Protein AF-A0A8J4X5H3-F1 (afdb_monomer)

Radius of gyration: 19.34 Å; Cα contacts (8 Å, |Δi|>4): 148; chains: 1; bounding box: 37×39×50 Å

Foldseek 3Di:
DDAPDPVNPGDDDDDPLQPWWDDKDAQPRPPPDDDPPPAHSLQWMWTATPVRDIDIDGHPDNVVNVVVRVVSVCSNVDDPPPDDVPQPQFDFDPQDPVRDTDTDRHPPPD

Sequence (110 aa):
MFYTTDSRKEYETRVSLKSTCVNVKSGLECAGASPPQSHPRENLLVLSLKDGSLVFLCANSEDEALAWKLTIMEAKRSPFYSYDPYNDAYQSVPVDGHNAVYITPGNDNG

Nearest PDB structures (foldseek):
  3via-assembly1_A  TM=9.413E-01  e=5.793E-07  Homo sapiens
  2d9v-assembly1_A  TM=8.945E-01  e=9.694E-07  Mus musculus
  2dhi-assembly1_A  TM=9.067E-01  e=1.337E-06  Mus musculus
  3odw-assembly2_B  TM=8.315E-01  e=2.732E-01  Homo sapiens
  2d9x-assembly1_A  TM=6.105E-01  e=1.346E-01  Homo sapiens

Secondary structure (DSSP, 8-state):
-EESSTT--SEEE---HHHHEEEEEEGGG-TT----TTS-GGGEEEEEETTS-EEEEE-SSHHHHHHHHHHHHHHHH-------TT---EE-PPPPTT-----EE-----

Mean predicted aligned error: 11.4 Å

Structure (mmCIF, N/CA/C/O backbone):
data_AF-A0A8J4X5H3-F1
#
_entry.id   AF-A0A8J4X5H3-F1
#
loop_
_atom_site.group_PDB
_atom_site.id
_atom_site.type_symbol
_atom_site.label_atom_id
_atom_site.label_alt_id
_atom_site.label_comp_id
_atom_site.label_asym_id
_atom_site.label_entity_id
_atom_site.label_seq_id
_atom_site.pdbx_PDB_ins_code
_atom_site.Cartn_x
_atom_site.Cartn_y
_atom_site.Cartn_z
_atom_site.occupancy
_atom_site.B_iso_or_equiv
_atom_site.auth_seq_id
_atom_site.auth_comp_id
_atom_site.auth_asym_id
_atom_site.auth_atom_id
_atom_site.pdbx_PDB_model_num
ATOM 1 N N . MET A 1 1 ? -3.972 6.583 0.093 1.00 91.44 1 MET A N 1
ATOM 2 C CA . MET A 1 1 ? -4.959 7.262 -0.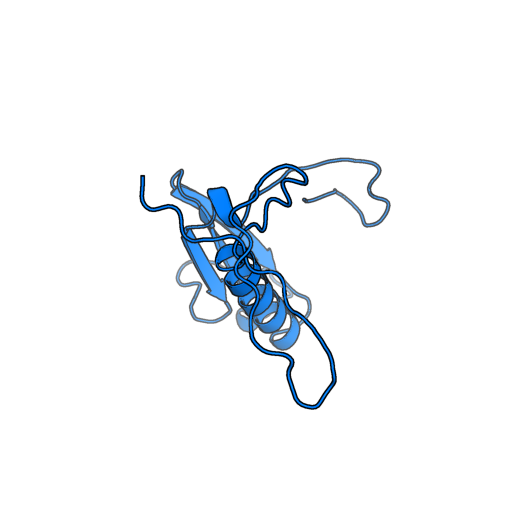775 1.00 91.44 1 MET A CA 1
ATOM 3 C C . MET A 1 1 ? -4.489 7.013 -2.189 1.00 91.44 1 MET A C 1
ATOM 5 O O . MET A 1 1 ? -3.286 7.105 -2.400 1.00 91.44 1 MET A O 1
ATOM 9 N N . PHE A 1 2 ? -5.388 6.633 -3.083 1.00 93.62 2 PHE A N 1
ATOM 10 C CA . PHE A 1 2 ? -5.089 6.219 -4.448 1.00 93.62 2 PHE A CA 1
ATOM 11 C C . PHE A 1 2 ? -5.782 7.162 -5.429 1.00 93.62 2 PHE A C 1
ATOM 13 O O . PHE A 1 2 ? -6.874 7.669 -5.152 1.00 93.62 2 PHE A O 1
ATOM 20 N N . TYR A 1 3 ? -5.098 7.417 -6.534 1.00 96.75 3 TYR A N 1
ATOM 21 C CA . TYR A 1 3 ? -5.505 8.303 -7.615 1.00 96.75 3 TYR A CA 1
ATOM 22 C C . TYR A 1 3 ? -5.179 7.597 -8.926 1.00 96.75 3 TYR A C 1
ATOM 24 O O . TYR A 1 3 ? -4.177 6.881 -8.982 1.00 96.75 3 TYR A O 1
ATOM 32 N N . THR A 1 4 ? -5.952 7.868 -9.978 1.00 95.50 4 THR A N 1
ATOM 33 C CA . THR A 1 4 ? -5.754 7.247 -11.299 1.00 95.50 4 THR A CA 1
ATOM 34 C C . THR A 1 4 ? -4.352 7.507 -11.857 1.00 95.50 4 THR A C 1
ATOM 36 O O . THR A 1 4 ? -3.783 6.677 -12.559 1.00 95.50 4 THR A O 1
ATOM 39 N N . THR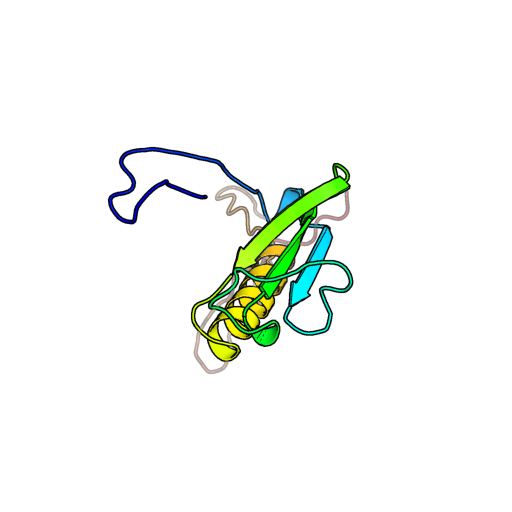 A 1 5 ? -3.790 8.685 -11.563 1.00 95.75 5 THR A N 1
ATOM 40 C CA . THR A 1 5 ? -2.472 9.127 -12.041 1.00 95.75 5 THR A CA 1
ATOM 41 C C . THR A 1 5 ? -1.732 9.934 -10.976 1.00 95.75 5 THR A C 1
ATOM 43 O O . THR A 1 5 ? -2.317 10.393 -9.987 1.00 95.75 5 THR A O 1
ATOM 46 N N . ASP A 1 6 ? -0.443 10.181 -11.209 1.00 93.06 6 ASP A N 1
ATOM 47 C CA . ASP A 1 6 ? 0.414 11.008 -10.354 1.00 93.06 6 ASP A CA 1
ATOM 48 C C . ASP A 1 6 ? -0.041 12.477 -10.275 1.00 93.06 6 ASP A C 1
ATOM 50 O O . ASP A 1 6 ? 0.252 13.153 -9.290 1.00 93.06 6 ASP A O 1
ATOM 54 N N . SER A 1 7 ? -0.831 12.948 -11.252 1.00 95.62 7 SER A N 1
ATOM 55 C CA . SER A 1 7 ? -1.408 14.300 -11.257 1.00 95.62 7 SER A CA 1
ATOM 56 C C . SER A 1 7 ? -2.397 14.552 -10.113 1.00 95.62 7 SER A C 1
ATOM 58 O O . SER A 1 7 ? -2.723 15.706 -9.829 1.00 95.62 7 SER A O 1
ATOM 60 N N . ARG A 1 8 ? -2.901 13.481 -9.475 1.00 94.50 8 ARG A N 1
ATOM 61 C CA . ARG A 1 8 ? -3.867 13.502 -8.359 1.00 94.50 8 ARG A CA 1
ATOM 62 C C . ARG A 1 8 ? 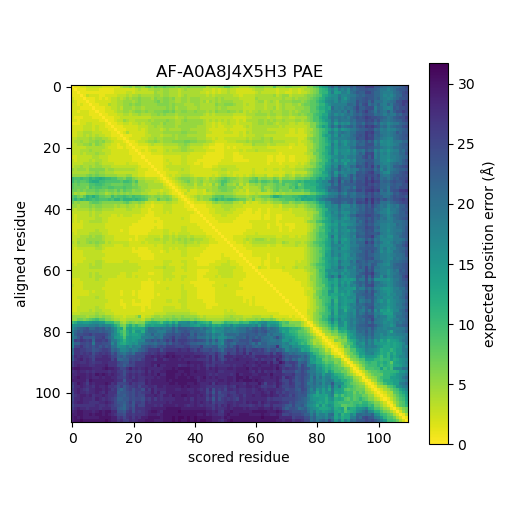-5.165 14.268 -8.640 1.00 94.50 8 ARG A C 1
ATOM 64 O O . ARG A 1 8 ? -5.840 14.700 -7.709 1.00 94.50 8 ARG A O 1
ATOM 71 N N . LYS A 1 9 ? -5.533 14.430 -9.913 1.00 95.69 9 LYS A N 1
ATOM 72 C CA . LYS A 1 9 ? -6.779 15.104 -10.318 1.00 95.69 9 LYS A CA 1
ATOM 73 C C . LYS A 1 9 ? -8.020 14.246 -10.098 1.00 95.69 9 LYS A C 1
ATOM 75 O O . LYS A 1 9 ? -9.074 14.775 -9.770 1.00 95.69 9 LYS A O 1
ATOM 80 N N . GLU A 1 10 ? -7.886 12.938 -10.282 1.00 96.56 10 GLU A N 1
ATOM 81 C CA . GLU A 1 10 ? -8.984 11.985 -10.174 1.00 96.56 10 GLU A CA 1
ATOM 82 C C . GLU A 1 10 ? -8.742 11.061 -8.982 1.00 96.56 10 GLU A C 1
ATOM 84 O O . GLU A 1 10 ? -7.774 10.296 -8.949 1.00 96.56 10 GLU A O 1
ATOM 89 N N . TYR A 1 11 ? -9.591 11.204 -7.967 1.00 96.12 11 TYR A N 1
ATOM 90 C CA . TYR A 1 11 ? -9.568 10.370 -6.774 1.00 96.12 11 TYR A CA 1
ATOM 91 C C . TYR A 1 11 ? -10.200 9.014 -7.070 1.00 96.12 11 TYR A C 1
ATOM 93 O O . TYR A 1 11 ? -11.300 8.951 -7.613 1.00 96.12 11 TYR A O 1
ATOM 101 N N . GLU A 1 12 ? -9.538 7.948 -6.630 1.00 94.81 12 GLU A N 1
ATOM 102 C CA . GLU A 1 12 ? -10.042 6.587 -6.782 1.00 94.81 12 GLU A CA 1
ATOM 103 C C . GLU A 1 12 ? -10.560 6.053 -5.444 1.00 94.81 12 GLU A C 1
ATOM 105 O O . GLU A 1 12 ? -11.750 5.793 -5.275 1.00 94.81 12 GLU A O 1
ATOM 110 N N . THR A 1 13 ? -9.672 5.901 -4.455 1.00 94.00 13 THR A N 1
ATOM 111 C CA . THR A 1 13 ? -10.051 5.320 -3.162 1.00 94.00 13 THR A CA 1
ATOM 112 C C . THR A 1 13 ? -9.080 5.654 -2.027 1.00 94.00 13 THR A C 1
ATOM 114 O O . THR A 1 13 ? -7.965 6.155 -2.214 1.00 94.00 13 THR A O 1
ATOM 117 N N . ARG A 1 14 ? -9.485 5.367 -0.788 1.00 93.81 14 ARG A N 1
ATOM 118 C CA . ARG A 1 14 ? -8.682 5.562 0.418 1.00 93.81 14 ARG A CA 1
ATOM 119 C C . ARG A 1 14 ? -8.800 4.353 1.330 1.00 93.81 14 ARG A C 1
ATOM 121 O O . ARG A 1 14 ? -9.872 4.022 1.813 1.00 93.81 14 ARG A O 1
ATOM 128 N N . VAL A 1 15 ? -7.645 3.793 1.674 1.00 92.25 15 VAL A N 1
ATOM 129 C CA . VAL A 1 15 ? -7.509 2.770 2.712 1.00 92.25 15 VAL A CA 1
ATOM 130 C C . VAL A 1 15 ? -6.909 3.416 3.960 1.00 92.25 15 VAL A C 1
ATOM 132 O O . VAL A 1 15 ? -5.839 4.027 3.889 1.00 92.25 15 VAL A O 1
ATOM 135 N N . SER A 1 16 ? -7.593 3.307 5.102 1.00 91.94 16 SER A N 1
ATOM 136 C CA . SER A 1 16 ? -7.048 3.740 6.396 1.00 91.94 16 SER A CA 1
ATOM 137 C C . SER A 1 16 ? -6.197 2.624 6.994 1.00 91.94 16 SER A C 1
ATOM 139 O O . SER A 1 16 ? -6.710 1.765 7.702 1.00 91.94 16 SER A O 1
ATOM 141 N N . LEU A 1 17 ? -4.890 2.628 6.721 1.00 92.31 17 LEU A N 1
ATOM 142 C CA . LEU A 1 17 ? -3.991 1.538 7.125 1.00 92.31 17 LEU A CA 1
ATOM 143 C C . LEU A 1 17 ? -4.108 1.204 8.618 1.00 92.31 17 LEU A C 1
ATOM 145 O O . LEU A 1 17 ? -4.342 0.053 8.972 1.00 92.31 17 LEU A O 1
ATOM 149 N N . LYS A 1 18 ? -4.046 2.217 9.484 1.00 89.25 18 LYS A N 1
ATOM 150 C CA . LYS A 1 18 ? -4.154 2.052 10.937 1.00 89.25 18 LYS A CA 1
ATOM 151 C C . LYS A 1 18 ? -5.490 1.454 11.385 1.00 89.25 18 LYS A C 1
ATOM 153 O O . LYS A 1 18 ? -5.529 0.601 12.267 1.00 89.25 18 LYS A O 1
ATOM 158 N N . SER A 1 19 ? -6.593 1.912 10.797 1.00 88.69 19 SER A N 1
ATOM 159 C CA . SER A 1 19 ? -7.932 1.528 11.246 1.00 88.69 19 SER A CA 1
ATOM 160 C C . SER A 1 19 ? -8.405 0.222 10.624 1.00 88.69 19 SER A C 1
ATOM 162 O O . SER A 1 19 ? -9.098 -0.527 11.305 1.00 88.69 19 SER A O 1
ATOM 164 N N . THR A 1 20 ? -8.068 -0.052 9.361 1.00 93.81 20 THR A N 1
ATOM 165 C CA . THR A 1 20 ? -8.683 -1.128 8.571 1.00 93.81 20 THR A CA 1
ATOM 166 C C . THR A 1 20 ? -7.720 -2.220 8.136 1.00 93.81 20 THR A C 1
ATOM 168 O O . THR A 1 20 ? -8.185 -3.330 7.919 1.00 93.81 20 THR A O 1
ATOM 171 N N . CYS A 1 21 ? -6.409 -1.990 8.018 1.00 95.19 21 CYS A N 1
ATOM 172 C CA . CYS A 1 21 ? -5.504 -3.049 7.565 1.00 95.19 21 CYS A CA 1
ATOM 173 C C . CYS A 1 21 ? -5.209 -4.041 8.698 1.00 95.19 21 CYS A C 1
ATOM 175 O O . CYS A 1 21 ? -4.691 -3.662 9.747 1.00 95.19 21 CYS A O 1
ATOM 177 N N . VAL A 1 22 ? -5.463 -5.331 8.474 1.00 95.88 22 VAL A N 1
ATOM 178 C CA . VAL A 1 22 ? -5.169 -6.404 9.441 1.00 95.88 22 VAL A CA 1
ATOM 179 C C . VAL A 1 22 ? -3.873 -7.127 9.113 1.00 95.88 22 VAL A C 1
ATOM 181 O O . VAL A 1 22 ? -3.072 -7.357 10.015 1.00 95.88 22 VAL A O 1
ATOM 184 N N . ASN A 1 23 ? -3.575 -7.349 7.833 1.00 95.94 23 ASN A N 1
ATOM 185 C CA . ASN A 1 23 ? -2.384 -8.077 7.401 1.00 95.94 23 ASN A CA 1
ATOM 186 C C . ASN A 1 23 ? -1.790 -7.494 6.113 1.00 95.94 23 ASN A C 1
ATOM 188 O O . ASN A 1 23 ? -2.511 -6.879 5.329 1.00 95.94 23 ASN A O 1
ATOM 192 N N . VAL A 1 24 ? -0.489 -7.698 5.913 1.00 96.75 24 VAL A N 1
ATOM 193 C CA . VAL A 1 24 ? 0.252 -7.290 4.714 1.00 96.75 24 VAL A CA 1
ATOM 194 C C . VAL A 1 24 ? 1.172 -8.437 4.312 1.00 96.75 24 VAL A C 1
ATOM 196 O O . VAL A 1 24 ? 1.963 -8.901 5.132 1.00 96.75 24 VAL A O 1
ATOM 199 N N . LYS A 1 25 ? 1.063 -8.888 3.065 1.00 97.25 25 LYS A N 1
ATOM 200 C CA . LYS A 1 25 ? 1.872 -9.964 2.481 1.00 97.25 25 LYS A CA 1
ATOM 201 C C . LYS A 1 25 ? 2.609 -9.450 1.254 1.00 97.25 25 LYS A C 1
ATOM 203 O O . LYS A 1 25 ? 2.036 -8.647 0.520 1.00 97.25 25 LYS A O 1
ATOM 208 N N . SER A 1 26 ? 3.830 -9.918 1.021 1.00 97.06 26 SER A N 1
ATOM 209 C CA . SER A 1 26 ? 4.617 -9.591 -0.176 1.00 97.06 26 SER A CA 1
ATOM 210 C C . SER A 1 26 ? 5.196 -10.837 -0.844 1.00 97.06 26 SER A C 1
ATOM 212 O O . SER A 1 26 ? 5.480 -11.839 -0.183 1.00 97.06 26 SER A O 1
ATOM 214 N N . GLY A 1 27 ? 5.400 -10.772 -2.158 1.00 95.12 27 GLY A N 1
ATOM 215 C CA . GLY A 1 27 ? 6.083 -11.809 -2.922 1.00 95.12 27 GLY A CA 1
ATOM 216 C C . GLY A 1 27 ? 5.442 -13.190 -2.777 1.00 95.12 27 GLY A C 1
ATOM 217 O O . GLY A 1 27 ? 4.244 -13.380 -2.999 1.00 95.12 27 GLY A O 1
ATOM 218 N N . LEU A 1 28 ? 6.247 -14.173 -2.369 1.00 92.94 28 LEU A N 1
ATOM 219 C CA . LEU A 1 28 ? 5.817 -15.566 -2.204 1.00 92.94 28 LEU A CA 1
ATOM 220 C C . LEU A 1 28 ? 4.770 -15.771 -1.097 1.00 92.94 28 LEU A C 1
ATOM 222 O O . LEU A 1 28 ? 4.051 -16.770 -1.116 1.00 92.94 28 LEU A O 1
ATOM 226 N N . GLU A 1 29 ? 4.625 -14.827 -0.164 1.00 95.00 29 GLU A N 1
ATOM 227 C CA . GLU A 1 29 ? 3.595 -14.886 0.882 1.00 95.00 29 GLU A CA 1
ATOM 228 C C . GLU A 1 29 ? 2.174 -14.740 0.308 1.00 95.00 29 GLU A C 1
ATOM 230 O O . GLU A 1 29 ? 1.194 -15.180 0.924 1.00 95.00 29 GLU A O 1
ATOM 235 N N . CYS A 1 30 ? 2.051 -14.137 -0.879 1.00 92.44 30 CYS A N 1
ATOM 236 C CA . CYS A 1 30 ? 0.806 -13.876 -1.599 1.00 92.44 30 CYS A CA 1
ATOM 237 C C . CYS A 1 30 ? 0.280 -15.132 -2.321 1.00 92.44 30 CYS A C 1
ATOM 239 O O . CYS A 1 30 ? 0.036 -15.132 -3.530 1.00 92.44 30 CYS A O 1
ATOM 241 N N . ALA A 1 31 ? 0.109 -16.230 -1.581 1.00 86.31 31 ALA A N 1
ATOM 242 C CA . ALA A 1 31 ? -0.416 -17.479 -2.121 1.00 86.31 31 ALA A CA 1
ATOM 243 C C . ALA A 1 31 ? -1.804 -17.279 -2.763 1.00 86.31 31 ALA A C 1
ATOM 245 O O . ALA A 1 31 ? -2.686 -16.657 -2.173 1.00 86.31 31 ALA A O 1
ATOM 246 N N . GLY A 1 32 ? -1.994 -17.822 -3.970 1.00 84.75 32 GLY A N 1
ATOM 247 C CA . GLY A 1 32 ? -3.262 -17.748 -4.709 1.00 84.75 32 GLY A CA 1
ATOM 248 C C . GLY A 1 32 ? -3.480 -16.466 -5.519 1.00 84.75 32 GLY A C 1
ATOM 249 O O . GLY A 1 32 ? -4.467 -16.385 -6.241 1.00 84.75 32 GLY A O 1
ATOM 250 N N . ALA A 1 33 ? -2.564 -15.497 -5.454 1.00 87.38 33 ALA A N 1
ATOM 251 C CA . ALA A 1 33 ? -2.602 -14.298 -6.281 1.00 87.38 33 ALA A CA 1
ATOM 252 C C . ALA A 1 33 ? -1.552 -14.368 -7.403 1.00 87.38 33 ALA A C 1
ATOM 254 O O . ALA A 1 33 ? -0.450 -14.900 -7.223 1.00 87.38 33 ALA A O 1
ATOM 255 N N . SER A 1 34 ? -1.899 -13.849 -8.580 1.00 87.06 34 SER A N 1
ATOM 256 C CA . SER A 1 34 ? -0.999 -13.757 -9.731 1.00 87.06 34 SER A CA 1
ATOM 257 C C . SER A 1 34 ? -0.675 -12.293 -10.026 1.00 87.06 34 SER A C 1
ATOM 259 O O . SER A 1 34 ? -1.610 -11.493 -10.123 1.00 87.06 34 SER A O 1
ATOM 261 N N . PRO A 1 35 ? 0.608 -11.928 -10.190 1.00 89.81 35 PRO A N 1
ATOM 262 C CA . PRO A 1 35 ? 0.963 -10.604 -10.683 1.00 89.81 35 PRO A CA 1
ATOM 263 C C . PRO A 1 35 ? 0.480 -10.418 -12.137 1.00 89.81 35 PRO A C 1
ATOM 265 O O . PRO A 1 35 ? 0.137 -11.398 -12.812 1.00 89.81 35 PRO A O 1
ATOM 268 N N . PRO A 1 36 ? 0.463 -9.174 -12.646 1.00 91.19 36 PRO A N 1
ATOM 269 C CA . PRO A 1 36 ? 0.305 -8.907 -14.075 1.00 91.19 36 PRO A CA 1
ATOM 270 C C . PRO A 1 36 ? 1.332 -9.686 -14.914 1.00 91.19 36 PRO A C 1
ATOM 272 O O . PRO A 1 36 ? 2.443 -9.927 -14.456 1.00 91.19 36 PRO A O 1
ATOM 275 N N . GLN A 1 37 ? 0.994 -10.033 -16.163 1.00 85.94 37 GLN A N 1
ATOM 276 C CA . GLN A 1 37 ? 1.789 -10.938 -17.018 1.00 85.94 37 GLN A CA 1
ATOM 277 C C . GLN A 1 37 ? 3.267 -10.532 -17.195 1.00 85.94 37 GLN A C 1
ATOM 279 O O . GLN A 1 37 ? 4.115 -11.385 -17.438 1.00 85.94 37 GLN A O 1
ATOM 284 N N . SER A 1 38 ? 3.576 -9.241 -17.086 1.00 88.62 38 SER A N 1
ATOM 285 C CA . SER A 1 38 ? 4.924 -8.685 -17.235 1.00 88.62 38 SER A CA 1
ATOM 286 C C . SER A 1 38 ? 5.715 -8.563 -15.931 1.00 88.62 38 SER A C 1
ATOM 288 O O . SER A 1 38 ? 6.866 -8.138 -15.978 1.00 88.62 38 SER A O 1
ATOM 290 N N . HIS A 1 39 ? 5.121 -8.892 -14.781 1.00 91.81 39 HIS A N 1
ATOM 291 C CA . HIS A 1 39 ? 5.726 -8.658 -13.474 1.00 91.81 39 HIS A CA 1
ATOM 292 C C . HIS A 1 39 ? 5.991 -9.974 -12.734 1.00 91.81 39 HIS A C 1
ATOM 294 O O . HIS A 1 39 ? 5.150 -10.878 -12.751 1.00 91.81 39 HIS A O 1
ATOM 300 N N . PRO A 1 40 ? 7.151 -10.094 -12.068 1.00 93.44 40 PRO A N 1
ATOM 301 C CA . PRO A 1 40 ? 7.469 -11.254 -11.251 1.00 93.44 40 PRO A CA 1
ATOM 302 C C . PRO A 1 40 ? 6.589 -11.280 -9.989 1.00 93.44 40 PRO A C 1
ATOM 304 O O . PRO A 1 40 ? 5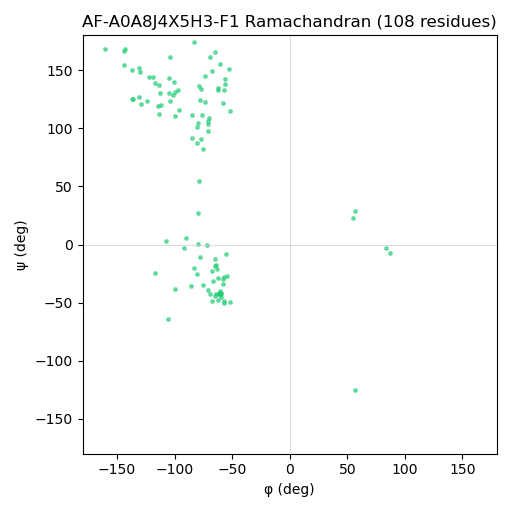.989 -10.274 -9.596 1.00 93.44 40 PRO A O 1
ATOM 307 N N . ARG A 1 41 ? 6.473 -12.447 -9.345 1.00 94.25 41 ARG A N 1
ATOM 308 C CA . ARG A 1 41 ? 5.599 -12.615 -8.167 1.00 94.25 41 ARG A CA 1
ATOM 309 C C . ARG A 1 41 ? 6.102 -11.802 -6.981 1.00 94.25 41 ARG A C 1
ATOM 311 O O . ARG A 1 41 ? 5.301 -11.326 -6.186 1.00 94.25 41 ARG A O 1
ATOM 318 N N . GLU A 1 42 ? 7.408 -11.640 -6.892 1.00 95.44 42 GLU A N 1
ATOM 319 C CA . GLU A 1 42 ? 8.162 -10.918 -5.876 1.00 95.44 42 GLU A CA 1
ATOM 320 C C . GLU A 1 42 ? 7.713 -9.450 -5.765 1.00 95.44 42 GLU A C 1
ATOM 322 O O . GLU A 1 42 ? 7.710 -8.888 -4.673 1.00 95.44 42 GLU A O 1
ATOM 327 N N . ASN A 1 43 ? 7.206 -8.869 -6.858 1.00 96.19 43 ASN A N 1
ATOM 328 C CA . ASN A 1 43 ? 6.690 -7.500 -6.897 1.00 96.19 43 ASN A CA 1
ATOM 329 C C . ASN A 1 43 ? 5.281 -7.347 -6.292 1.00 96.19 43 ASN A C 1
ATOM 331 O O . ASN A 1 43 ? 4.793 -6.225 -6.133 1.00 96.19 43 ASN A O 1
ATOM 335 N N . LEU A 1 44 ? 4.584 -8.448 -6.002 1.00 96.81 44 LEU A N 1
ATOM 336 C CA . LEU A 1 44 ? 3.201 -8.418 -5.537 1.00 96.81 44 LEU A CA 1
ATOM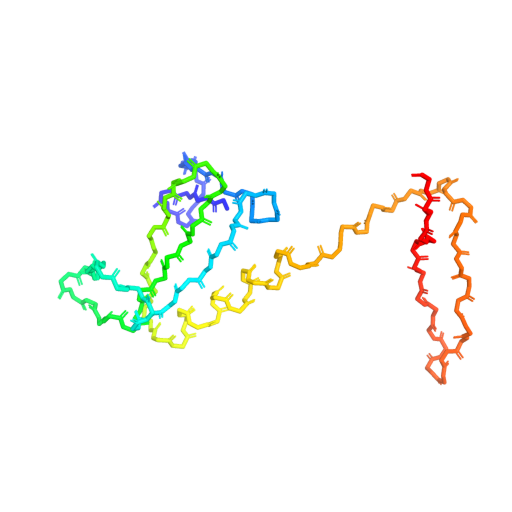 337 C C . LEU A 1 44 ? 3.120 -8.072 -4.046 1.00 96.81 44 LEU A C 1
ATOM 339 O O . LEU A 1 44 ? 3.824 -8.648 -3.218 1.00 96.81 44 LEU A O 1
ATOM 343 N N . LEU A 1 45 ? 2.179 -7.203 -3.691 1.00 96.75 45 LEU A N 1
ATOM 344 C CA . LEU A 1 45 ? 1.858 -6.812 -2.324 1.00 96.75 45 LEU A CA 1
ATOM 345 C C . LEU A 1 45 ? 0.342 -6.919 -2.115 1.00 96.75 45 LEU A C 1
ATOM 347 O O . LEU A 1 45 ? -0.441 -6.353 -2.876 1.00 96.75 45 LEU A O 1
ATOM 351 N N . VAL A 1 46 ? -0.087 -7.640 -1.079 1.00 97.00 46 VAL A N 1
ATOM 352 C CA . VAL A 1 46 ? -1.509 -7.841 -0.766 1.00 97.00 46 VAL A CA 1
ATOM 353 C C . VAL A 1 46 ? -1.807 -7.385 0.653 1.00 97.00 46 VAL A C 1
ATOM 355 O O . VAL A 1 46 ? -1.220 -7.884 1.617 1.00 97.00 46 VAL A O 1
ATOM 358 N N . LEU A 1 47 ? -2.752 -6.456 0.791 1.00 96.31 47 LEU A N 1
ATOM 359 C CA . LEU A 1 47 ? -3.278 -6.030 2.083 1.00 96.31 47 LEU A CA 1
ATOM 360 C C . LEU A 1 47 ? -4.610 -6.729 2.341 1.00 96.31 47 LEU A C 1
ATOM 362 O O . LEU A 1 47 ? -5.507 -6.688 1.502 1.00 96.31 47 LEU A O 1
ATOM 366 N N . SER A 1 48 ? -4.764 -7.301 3.531 1.00 96.31 48 SER A N 1
ATOM 367 C CA . SER A 1 48 ? -6.061 -7.760 4.030 1.00 96.31 48 SER A CA 1
ATOM 368 C C . SER A 1 48 ? -6.662 -6.696 4.937 1.00 96.31 48 SER A C 1
ATOM 370 O O . SER A 1 48 ? -5.971 -6.172 5.823 1.00 96.31 48 SER A O 1
ATOM 372 N N . LEU A 1 49 ? -7.936 -6.383 4.730 1.00 96.12 49 LEU A N 1
ATOM 373 C CA . LEU A 1 49 ? -8.681 -5.391 5.497 1.00 96.12 49 LEU A CA 1
ATOM 374 C C . LEU A 1 49 ? -9.645 -6.057 6.499 1.00 96.12 49 LEU A C 1
ATOM 376 O O . LEU A 1 49 ? -9.958 -7.241 6.392 1.00 96.12 49 LEU A O 1
ATOM 380 N N . LYS A 1 50 ? -10.088 -5.301 7.511 1.00 9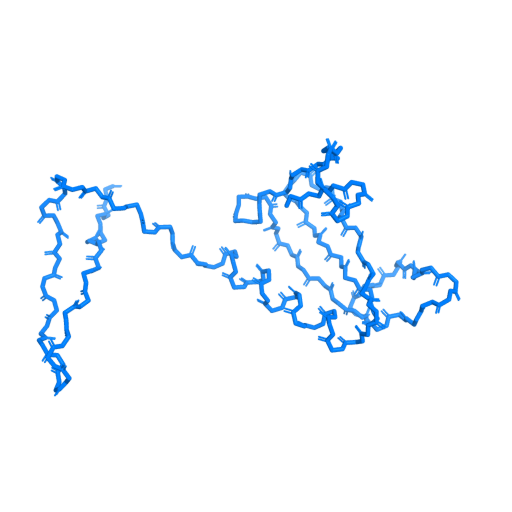6.19 50 LYS A N 1
ATOM 381 C CA . LYS A 1 50 ? -10.971 -5.772 8.598 1.00 96.19 50 LYS A CA 1
ATOM 382 C C . LYS A 1 50 ? -12.343 -6.243 8.117 1.00 96.19 50 LYS A C 1
ATOM 384 O O . LYS A 1 50 ? -12.944 -7.087 8.767 1.00 96.19 50 LYS A O 1
ATOM 389 N N . ASP A 1 51 ? -12.827 -5.693 7.012 1.00 95.44 51 ASP A N 1
ATOM 390 C CA . ASP A 1 51 ? -14.085 -6.064 6.355 1.00 95.44 51 ASP A CA 1
ATOM 391 C C . ASP A 1 51 ? -13.958 -7.340 5.499 1.00 95.44 51 ASP A C 1
ATOM 393 O O . ASP A 1 51 ? -14.931 -7.769 4.888 1.00 95.44 51 ASP A O 1
ATOM 397 N N . GLY A 1 52 ? -12.770 -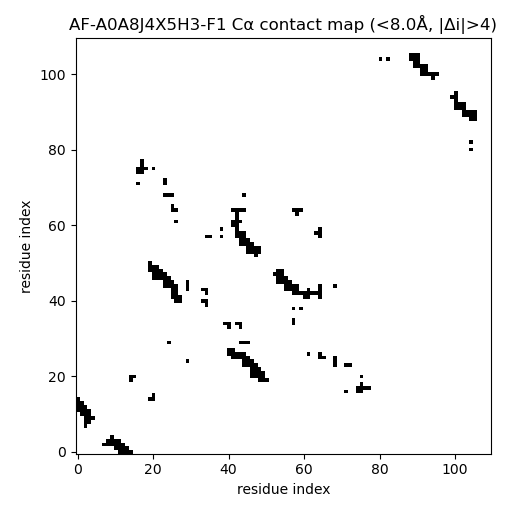7.953 5.453 1.00 95.00 52 GLY A N 1
ATOM 398 C CA . GLY A 1 52 ? -12.473 -9.124 4.629 1.00 95.00 52 GLY A CA 1
ATOM 399 C C . GLY A 1 52 ? -12.020 -8.784 3.208 1.00 95.00 52 GLY A C 1
ATOM 400 O O . GLY A 1 52 ? -11.570 -9.679 2.491 1.00 95.00 52 GLY A O 1
ATOM 401 N N . SER A 1 53 ? -12.073 -7.511 2.807 1.00 94.81 53 SER A N 1
ATOM 402 C CA . SER A 1 53 ? -11.625 -7.064 1.489 1.00 94.81 53 SER A CA 1
ATOM 403 C C . SER A 1 53 ? -10.106 -7.209 1.335 1.00 94.81 53 SER A C 1
ATOM 405 O O . SER A 1 53 ? -9.339 -7.070 2.295 1.00 94.81 53 SER A O 1
ATOM 407 N N . LEU A 1 54 ? -9.658 -7.458 0.102 1.00 95.12 54 LEU A N 1
ATOM 408 C CA . LEU A 1 54 ? -8.242 -7.537 -0.258 1.00 95.12 54 LEU A CA 1
ATOM 409 C C . LEU A 1 54 ? -7.870 -6.390 -1.200 1.00 95.12 54 LEU A C 1
ATOM 411 O O . LEU A 1 54 ? -8.605 -6.092 -2.138 1.00 95.12 54 LEU A O 1
ATOM 415 N N . VAL A 1 55 ? -6.711 -5.775 -0.970 1.00 95.25 55 VAL A N 1
ATOM 416 C CA . VAL A 1 55 ? -6.120 -4.777 -1.872 1.00 95.25 55 VAL A CA 1
ATOM 417 C C . VAL A 1 55 ? -4.868 -5.379 -2.487 1.00 95.25 55 VAL A C 1
ATOM 419 O O . VAL A 1 55 ? -3.942 -5.739 -1.759 1.00 95.25 55 VAL A O 1
ATOM 422 N N . PHE A 1 56 ? -4.848 -5.479 -3.813 1.00 95.31 56 PHE A N 1
ATOM 423 C CA . PHE A 1 56 ? -3.725 -6.006 -4.582 1.00 95.31 56 PHE A CA 1
ATOM 424 C C . PHE A 1 56 ? -2.934 -4.849 -5.180 1.00 95.31 56 PHE A C 1
ATOM 426 O O . PHE A 1 56 ? -3.503 -3.977 -5.832 1.00 95.31 56 PHE A O 1
ATOM 433 N N . LEU A 1 57 ? -1.626 -4.849 -4.960 1.00 95.56 57 LEU A N 1
ATOM 434 C CA . LEU A 1 57 ? -0.687 -3.870 -5.491 1.00 95.56 57 LEU A CA 1
ATOM 435 C C . LEU A 1 57 ? 0.483 -4.614 -6.134 1.00 95.56 57 LEU A C 1
ATOM 437 O O . LEU A 1 57 ? 0.855 -5.695 -5.685 1.00 95.56 57 LEU A O 1
ATOM 441 N N . CYS A 1 58 ? 1.074 -4.031 -7.170 1.00 96.19 58 CYS A N 1
ATOM 442 C CA . CYS A 1 58 ? 2.270 -4.557 -7.815 1.00 96.19 58 CYS A CA 1
ATOM 443 C C . CYS A 1 58 ? 3.296 -3.430 -7.918 1.00 96.19 58 CYS A C 1
ATOM 445 O O . CYS A 1 58 ? 2.998 -2.388 -8.497 1.00 96.19 58 CYS A O 1
ATOM 447 N N . ALA A 1 59 ? 4.467 -3.626 -7.322 1.00 96.12 59 ALA A N 1
ATOM 448 C CA . ALA A 1 59 ? 5.582 -2.690 -7.404 1.00 96.12 59 ALA A CA 1
ATOM 449 C C . ALA A 1 59 ? 6.403 -2.904 -8.690 1.00 96.12 59 ALA A C 1
ATOM 451 O O . ALA A 1 59 ? 6.178 -3.872 -9.429 1.00 96.12 59 ALA A O 1
ATOM 452 N N . ASN A 1 60 ? 7.379 -2.032 -8.952 1.00 95.12 60 ASN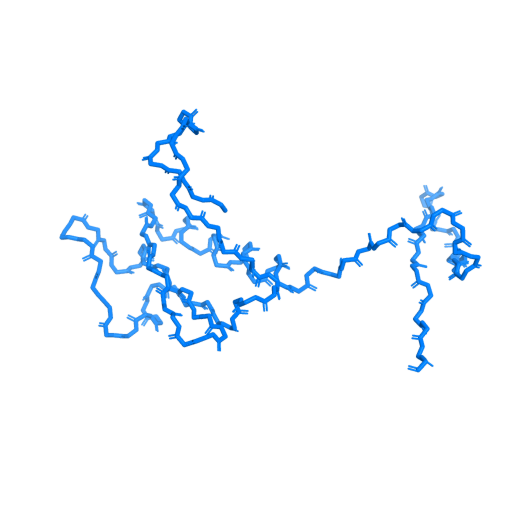 A N 1
ATOM 453 C CA . ASN A 1 60 ? 8.274 -2.190 -10.101 1.00 95.12 60 ASN A CA 1
ATOM 454 C C . ASN A 1 60 ? 9.440 -3.144 -9.794 1.00 95.12 60 ASN A C 1
ATOM 456 O O . ASN A 1 60 ? 10.018 -3.716 -10.718 1.00 95.12 60 ASN A O 1
ATOM 460 N N . SER A 1 61 ? 9.755 -3.370 -8.514 1.00 96.88 61 SER A N 1
ATOM 461 C CA . SER A 1 61 ? 10.774 -4.326 -8.064 1.00 96.88 61 SER A CA 1
ATOM 462 C C . SER A 1 61 ? 10.400 -5.028 -6.753 1.00 96.88 61 SER A C 1
ATOM 464 O O . SER A 1 61 ? 9.496 -4.600 -6.028 1.00 96.88 61 SER A O 1
ATOM 466 N N . GLU A 1 62 ? 11.129 -6.101 -6.435 1.00 96.38 62 GLU A N 1
ATOM 467 C CA . GLU A 1 62 ? 11.028 -6.811 -5.156 1.00 96.38 62 GLU A CA 1
ATOM 468 C C . GLU A 1 62 ? 11.364 -5.885 -3.979 1.00 96.38 62 GLU A C 1
ATOM 470 O O . GLU A 1 62 ? 10.620 -5.830 -2.998 1.00 96.38 62 GLU A O 1
ATOM 475 N N . ASP A 1 63 ? 12.438 -5.099 -4.101 1.00 97.88 63 ASP A N 1
ATOM 476 C CA . ASP A 1 63 ? 12.858 -4.148 -3.070 1.00 97.88 63 ASP A CA 1
ATOM 477 C C . ASP A 1 63 ? 11.777 -3.100 -2.783 1.00 97.88 63 ASP A C 1
ATOM 479 O O . ASP A 1 63 ? 11.502 -2.789 -1.623 1.00 97.88 63 ASP A O 1
ATOM 483 N N . GLU A 1 64 ? 11.115 -2.580 -3.822 1.00 97.88 64 GLU A N 1
ATOM 484 C CA . GLU A 1 64 ? 10.001 -1.645 -3.652 1.00 97.88 64 GLU A CA 1
ATOM 485 C C . GLU A 1 64 ? 8.814 -2.309 -2.942 1.00 97.88 64 GLU A C 1
ATOM 487 O O . GLU A 1 64 ? 8.225 -1.709 -2.038 1.00 97.88 64 GLU A O 1
ATOM 492 N N . ALA A 1 65 ? 8.462 -3.548 -3.304 1.00 97.19 65 ALA A N 1
ATOM 493 C CA . ALA A 1 65 ? 7.384 -4.286 -2.644 1.00 97.19 65 ALA A CA 1
ATOM 494 C C . ALA A 1 65 ? 7.686 -4.515 -1.152 1.00 97.19 65 ALA A C 1
ATOM 496 O O . ALA A 1 65 ? 6.812 -4.318 -0.298 1.00 97.19 65 ALA A O 1
ATOM 497 N N . LEU A 1 66 ? 8.930 -4.876 -0.824 1.00 97.25 66 LEU A N 1
ATOM 498 C CA . LEU A 1 66 ? 9.397 -5.039 0.552 1.00 97.25 66 LEU A CA 1
ATOM 499 C C . LEU A 1 66 ? 9.391 -3.715 1.321 1.00 97.25 66 LEU A C 1
ATOM 501 O O . LEU A 1 66 ? 8.892 -3.672 2.451 1.00 97.25 66 LEU A O 1
ATOM 505 N N . ALA A 1 67 ? 9.873 -2.630 0.712 1.00 98.25 67 ALA A N 1
ATOM 506 C CA . ALA A 1 67 ? 9.842 -1.298 1.309 1.00 98.25 67 ALA A CA 1
ATOM 507 C C . ALA A 1 67 ? 8.405 -0.894 1.661 1.00 98.25 67 ALA A C 1
ATOM 509 O O . ALA A 1 67 ? 8.124 -0.533 2.807 1.00 98.25 67 ALA A O 1
ATOM 510 N N . TRP A 1 68 ? 7.464 -1.061 0.727 1.00 97.56 68 TRP A N 1
ATOM 511 C CA . TRP A 1 68 ? 6.052 -0.774 0.974 1.00 97.56 68 TRP A CA 1
ATOM 512 C C . TRP A 1 68 ? 5.455 -1.637 2.084 1.00 97.56 68 TRP A C 1
ATOM 514 O O . TRP A 1 68 ? 4.729 -1.109 2.929 1.00 97.56 68 TRP A O 1
ATOM 524 N N . LYS A 1 69 ? 5.772 -2.936 2.144 1.00 97.56 69 LYS A N 1
ATOM 525 C CA . LYS A 1 69 ? 5.318 -3.803 3.241 1.00 97.56 69 LYS A CA 1
ATOM 526 C C . LYS A 1 69 ? 5.765 -3.263 4.598 1.00 97.56 69 LYS A C 1
ATOM 528 O O . LYS A 1 69 ? 4.928 -3.112 5.491 1.00 97.56 69 LYS A O 1
ATOM 533 N N . LEU A 1 70 ? 7.052 -2.944 4.743 1.00 96.88 70 LEU A N 1
ATOM 534 C CA . LEU A 1 70 ? 7.616 -2.416 5.987 1.00 96.88 70 LEU A CA 1
ATOM 535 C C . LEU A 1 70 ? 6.982 -1.073 6.359 1.00 96.88 70 LEU A C 1
ATOM 537 O O . LEU A 1 70 ? 6.513 -0.914 7.485 1.00 96.88 70 LEU A O 1
ATOM 541 N N . THR A 1 71 ? 6.873 -0.143 5.408 1.00 96.19 71 THR A N 1
ATOM 542 C CA . THR A 1 71 ? 6.242 1.166 5.631 1.00 96.19 71 THR A CA 1
ATOM 543 C C . THR A 1 71 ? 4.784 1.034 6.069 1.00 96.19 71 THR A C 1
ATOM 545 O O . THR A 1 71 ? 4.349 1.728 6.986 1.00 96.19 71 THR A O 1
ATOM 548 N N . ILE A 1 72 ? 4.012 0.133 5.460 1.00 95.31 72 ILE A N 1
ATOM 549 C CA . ILE A 1 72 ? 2.607 -0.082 5.828 1.00 95.31 72 ILE A CA 1
ATOM 550 C C . ILE A 1 72 ? 2.503 -0.720 7.215 1.00 95.31 72 ILE A C 1
ATOM 552 O O . ILE A 1 72 ? 1.658 -0.313 8.014 1.00 95.31 72 ILE A O 1
ATOM 556 N N . MET A 1 73 ? 3.348 -1.707 7.520 1.00 94.75 73 MET A N 1
ATOM 557 C CA . MET A 1 73 ? 3.399 -2.324 8.848 1.00 94.75 73 MET A CA 1
ATOM 558 C C . MET A 1 73 ? 3.752 -1.304 9.935 1.00 94.75 73 MET A C 1
ATOM 560 O O . MET A 1 73 ? 3.136 -1.324 11.002 1.00 94.75 73 MET A O 1
ATOM 564 N N . GLU A 1 74 ? 4.675 -0.391 9.648 1.00 92.44 74 GLU A N 1
ATOM 565 C CA . GLU A 1 74 ? 5.053 0.691 10.554 1.00 92.44 74 GLU A CA 1
ATOM 566 C C . GLU A 1 74 ? 3.915 1.701 10.735 1.00 92.44 74 GLU A C 1
ATOM 568 O O . GLU A 1 74 ? 3.491 1.977 11.856 1.00 92.44 74 GLU A O 1
ATOM 573 N N . ALA A 1 75 ? 3.310 2.166 9.639 1.00 90.38 75 ALA A N 1
ATOM 574 C CA . ALA A 1 75 ? 2.180 3.097 9.677 1.00 90.38 75 ALA A CA 1
ATOM 575 C C . ALA A 1 75 ? 0.979 2.549 10.471 1.00 90.38 75 ALA A C 1
ATOM 577 O O . ALA A 1 75 ? 0.221 3.312 11.071 1.00 90.38 75 ALA A O 1
ATOM 578 N N . LYS A 1 76 ? 0.800 1.222 10.496 1.00 88.31 76 LYS A N 1
ATOM 579 C CA . LYS A 1 76 ? -0.214 0.556 11.326 1.00 88.31 76 LYS A CA 1
ATOM 580 C C . LYS A 1 76 ? 0.110 0.590 12.815 1.00 88.31 76 LYS A C 1
ATOM 582 O O . LYS A 1 76 ? -0.811 0.709 13.620 1.00 88.31 76 LYS A O 1
ATOM 587 N N . ARG A 1 77 ? 1.385 0.424 13.172 1.00 84.75 77 ARG A N 1
ATOM 588 C CA . ARG A 1 77 ? 1.863 0.387 14.562 1.00 84.75 77 ARG A CA 1
ATOM 589 C C . ARG A 1 77 ? 2.032 1.776 15.158 1.00 84.75 77 ARG A C 1
ATOM 591 O O . ARG A 1 77 ? 1.931 1.911 16.371 1.00 84.75 77 ARG A O 1
ATOM 598 N N . SER A 1 78 ? 2.244 2.783 14.313 1.00 74.44 78 SER A N 1
ATOM 599 C CA . SER A 1 78 ? 2.487 4.158 14.729 1.00 74.44 78 SER A CA 1
ATOM 600 C C . SER A 1 78 ? 1.399 4.649 15.705 1.00 74.44 78 SER A C 1
ATOM 602 O O . SER A 1 78 ? 0.216 4.730 15.328 1.00 74.44 78 SER A O 1
ATOM 604 N N . PRO A 1 79 ? 1.746 4.945 16.974 1.00 64.38 79 PRO A N 1
ATOM 605 C CA . PRO A 1 79 ? 0.813 5.541 17.921 1.00 64.38 79 PRO A CA 1
ATOM 606 C C . PRO A 1 79 ? 0.382 6.911 17.388 1.00 64.38 79 PRO A C 1
ATOM 608 O O . PRO A 1 79 ? 1.184 7.679 16.866 1.00 64.38 79 PRO A O 1
ATOM 611 N N . PHE A 1 80 ? -0.923 7.194 17.446 1.00 60.97 80 PHE A N 1
ATOM 612 C CA . PHE A 1 80 ? -1.409 8.511 17.045 1.00 60.97 80 PHE A CA 1
ATOM 613 C C . PHE A 1 80 ? -1.124 9.394 18.247 1.00 60.97 80 PHE A C 1
ATOM 615 O O . PHE A 1 80 ? -1.803 9.265 19.263 1.00 60.97 80 PHE A O 1
ATOM 622 N N . TYR A 1 81 ? -0.103 10.234 18.161 1.00 59.31 81 TYR A N 1
ATOM 623 C CA . TYR A 1 81 ? 0.087 11.281 19.149 1.00 59.31 81 TYR A CA 1
ATOM 624 C C . TYR A 1 81 ? -0.915 12.382 18.818 1.00 59.31 81 TYR A C 1
ATOM 626 O O . TYR A 1 81 ? -0.661 13.244 17.979 1.00 59.31 81 TYR A O 1
ATOM 634 N N . SER A 1 82 ? -2.107 12.295 19.409 1.00 54.66 82 SER A N 1
ATOM 635 C CA . SER A 1 82 ? -3.015 13.436 19.422 1.00 54.66 82 SER A CA 1
ATOM 636 C C . SER A 1 82 ? -2.405 14.460 20.369 1.00 54.66 82 SER A C 1
ATOM 638 O O . SER A 1 82 ? -2.420 14.264 21.581 1.00 54.66 82 SER A O 1
ATOM 640 N N . TYR A 1 83 ? -1.800 15.504 19.809 1.00 58.78 83 TYR A N 1
ATOM 641 C CA . TYR A 1 83 ? -1.349 16.643 20.594 1.00 58.78 83 TYR A CA 1
ATOM 642 C C . TYR A 1 83 ? -2.584 17.408 21.062 1.00 58.78 83 TYR A C 1
ATOM 644 O O . TYR A 1 83 ? -3.261 18.054 20.261 1.00 58.78 83 TYR A O 1
ATOM 652 N N . ASP A 1 84 ? -2.895 17.285 22.346 1.00 62.03 84 ASP A N 1
ATOM 653 C CA . ASP A 1 84 ? -3.874 18.130 23.011 1.00 62.03 84 ASP A CA 1
ATOM 654 C C . ASP A 1 84 ? -3.106 19.223 23.774 1.00 62.03 84 ASP A C 1
ATOM 656 O O . ASP A 1 84 ? -2.392 18.908 24.733 1.00 62.03 84 ASP A O 1
ATOM 660 N N . PRO A 1 85 ? -3.184 20.497 23.349 1.00 63.84 85 PRO A N 1
ATOM 661 C CA . PRO A 1 85 ? -2.471 21.591 24.003 1.00 63.84 85 PRO A CA 1
ATOM 662 C C . PRO A 1 85 ? -2.953 21.865 25.435 1.00 63.84 85 PRO A C 1
ATOM 664 O O . PRO A 1 85 ? -2.275 22.597 26.150 1.00 63.84 85 PRO A O 1
ATOM 667 N N . TYR A 1 86 ? -4.089 21.299 25.853 1.00 70.62 86 TYR A N 1
ATOM 668 C CA . TYR A 1 86 ? -4.653 21.456 27.197 1.00 70.62 86 TYR A CA 1
ATOM 669 C C . TYR A 1 86 ? -4.518 20.200 28.062 1.00 70.62 86 TYR A C 1
ATOM 671 O O . TYR A 1 86 ? -5.005 20.177 29.191 1.00 70.62 86 TYR A O 1
ATOM 679 N N . ASN A 1 87 ? -3.877 19.148 27.550 1.00 68.06 87 ASN A N 1
ATOM 680 C CA . ASN A 1 87 ? -3.643 17.944 28.328 1.00 68.06 87 ASN A CA 1
ATOM 681 C C . ASN A 1 87 ? -2.435 18.141 29.255 1.00 68.06 87 ASN A C 1
ATOM 683 O O . ASN A 1 87 ? -1.295 18.018 28.823 1.00 68.06 87 ASN A O 1
ATOM 687 N N . ASP A 1 88 ? -2.679 18.403 30.537 1.00 63.34 88 ASP A N 1
ATOM 688 C CA . ASP A 1 88 ? -1.625 18.557 31.553 1.00 63.34 88 ASP A CA 1
ATOM 689 C C . ASP A 1 88 ? -0.936 17.224 31.934 1.00 63.34 88 ASP A C 1
ATOM 691 O O . ASP A 1 88 ? -0.000 17.211 32.735 1.00 63.34 88 ASP A O 1
ATOM 695 N N . ALA A 1 89 ? -1.334 16.089 31.342 1.00 63.00 89 ALA A N 1
ATOM 696 C CA . ALA A 1 89 ? -0.738 14.767 31.572 1.00 63.00 89 ALA A CA 1
ATOM 697 C C . ALA A 1 89 ? 0.581 14.523 30.805 1.00 63.00 89 ALA A C 1
ATOM 699 O O . ALA A 1 89 ? 0.926 13.383 30.477 1.00 63.00 89 ALA A O 1
ATOM 700 N N . TYR A 1 90 ? 1.336 15.574 30.485 1.00 58.34 90 TYR A N 1
ATOM 701 C CA . TYR A 1 90 ? 2.666 15.433 29.901 1.00 58.34 90 TYR A CA 1
ATOM 702 C C . TYR A 1 90 ? 3.673 15.031 30.985 1.00 58.34 90 TYR A C 1
ATOM 704 O O . TYR A 1 90 ? 4.012 15.826 31.860 1.00 58.34 90 TYR A O 1
ATOM 712 N N . GLN A 1 91 ? 4.189 13.799 30.928 1.00 55.81 91 GLN A N 1
ATOM 713 C CA . GLN A 1 91 ? 5.323 13.422 31.773 1.00 55.81 91 GLN A CA 1
ATOM 714 C C . GLN A 1 91 ? 6.600 14.072 31.230 1.00 55.81 91 GLN A C 1
ATOM 716 O O . GLN A 1 91 ? 6.989 13.842 30.083 1.00 55.81 91 GLN A O 1
ATOM 721 N N . SER A 1 92 ? 7.277 14.863 32.063 1.00 55.94 92 SER A N 1
ATOM 722 C CA . SER A 1 92 ? 8.628 15.330 31.772 1.00 55.94 92 SER A CA 1
ATOM 723 C C . SER A 1 92 ? 9.596 14.152 31.880 1.00 55.94 92 SER A C 1
ATOM 725 O O . SER A 1 92 ? 9.870 13.635 32.963 1.00 55.94 92 SER A O 1
ATOM 727 N N . VAL A 1 93 ? 10.115 13.696 30.740 1.00 57.44 93 VAL A N 1
ATOM 728 C CA . VAL A 1 93 ? 11.263 12.785 30.746 1.00 57.44 93 VAL A CA 1
ATOM 729 C C . VAL A 1 93 ? 12.530 13.572 31.109 1.00 57.44 93 VAL A C 1
ATOM 731 O O . VAL A 1 93 ? 12.639 14.747 30.739 1.00 57.44 93 VAL A O 1
ATOM 734 N N . PRO A 1 94 ? 13.488 12.969 31.836 1.00 57.38 94 PRO A N 1
ATOM 735 C CA . PRO A 1 94 ? 14.766 13.608 32.123 1.00 57.38 94 PRO A CA 1
ATOM 736 C C . PRO A 1 94 ? 15.468 14.024 30.828 1.00 57.38 94 PRO A C 1
ATOM 738 O O . PRO A 1 94 ? 15.415 13.304 29.833 1.00 57.38 94 PRO A O 1
ATOM 741 N N . VAL A 1 95 ? 16.132 15.179 30.856 1.00 58.97 95 VAL A N 1
ATOM 742 C CA . VAL A 1 95 ? 16.931 15.677 29.730 1.00 58.97 95 VAL A CA 1
ATOM 743 C C . VAL A 1 95 ? 18.008 14.650 29.369 1.00 58.97 95 VAL A C 1
ATOM 745 O O . VAL A 1 95 ? 18.834 14.283 30.204 1.00 58.97 95 VAL A O 1
ATOM 748 N N . ASP A 1 96 ? 17.986 14.190 28.119 1.00 59.88 96 ASP A N 1
ATOM 749 C CA . ASP A 1 96 ? 19.082 13.445 27.493 1.00 59.88 96 ASP A CA 1
ATOM 750 C C . ASP A 1 96 ? 20.349 14.337 27.463 1.00 59.88 96 ASP A C 1
ATOM 752 O O . ASP A 1 96 ? 20.256 15.566 27.467 1.00 59.88 96 ASP A O 1
ATOM 756 N N . GLY A 1 97 ? 21.544 13.741 27.411 1.00 60.59 97 GLY A N 1
ATOM 757 C CA . GLY A 1 97 ? 22.820 14.429 27.171 1.00 60.59 97 GLY A CA 1
ATOM 758 C C . GLY A 1 97 ? 22.880 15.263 25.879 1.00 60.59 97 GLY A C 1
ATOM 759 O O . GLY A 1 97 ? 23.820 16.036 25.700 1.00 60.59 97 GLY A O 1
ATOM 760 N N . HIS A 1 98 ? 21.876 15.170 25.005 1.00 66.62 98 HIS A N 1
ATOM 761 C CA . HIS A 1 98 ? 21.650 16.083 23.877 1.00 66.62 98 HIS A CA 1
ATOM 762 C C . HIS A 1 98 ? 20.762 17.301 24.194 1.00 66.62 98 HIS A C 1
ATOM 764 O O . HIS A 1 98 ? 20.446 18.077 23.293 1.00 66.62 98 HIS A O 1
ATOM 770 N N . ASN A 1 99 ? 20.369 17.496 25.456 1.00 61.81 99 ASN A N 1
ATOM 771 C CA . ASN A 1 99 ? 19.511 18.591 25.919 1.00 61.81 99 ASN A CA 1
ATOM 772 C C . ASN A 1 99 ? 18.148 18.651 25.192 1.00 61.81 99 ASN A C 1
ATOM 774 O O . ASN A 1 99 ? 17.560 19.720 25.025 1.00 61.81 99 ASN A O 1
ATOM 778 N N . ALA A 1 100 ? 17.660 17.496 24.733 1.00 55.47 100 ALA A N 1
ATOM 779 C CA . ALA A 1 100 ? 16.372 17.337 24.070 1.00 55.47 100 ALA A CA 1
ATOM 780 C C . ALA A 1 100 ? 15.330 16.792 25.058 1.00 55.47 100 ALA A C 1
ATOM 782 O O . ALA A 1 100 ? 15.628 15.907 25.861 1.00 55.47 100 ALA A O 1
ATOM 783 N N . VAL A 1 101 ? 14.101 17.314 24.985 1.00 55.72 101 VAL A N 1
ATOM 784 C CA . VAL A 1 101 ? 12.956 16.859 25.787 1.00 55.72 101 VAL A CA 1
ATOM 785 C C . VAL A 1 101 ? 11.921 16.256 24.845 1.00 55.72 101 VAL A C 1
ATOM 787 O O . VAL A 1 101 ? 11.407 16.943 23.963 1.00 55.72 101 VAL A O 1
ATOM 790 N N . TYR A 1 102 ? 11.609 14.975 25.036 1.00 57.34 102 TYR A N 1
ATOM 791 C CA . TYR A 1 102 ? 10.544 14.296 24.302 1.00 57.34 102 TYR A CA 1
ATOM 792 C C . TYR A 1 102 ? 9.270 14.301 25.136 1.00 57.34 102 TYR A C 1
ATOM 794 O O . TYR A 1 102 ? 9.207 13.710 26.212 1.00 57.34 102 TYR A O 1
ATOM 802 N N . ILE A 1 103 ? 8.245 14.978 24.633 1.00 61.38 103 ILE A N 1
ATOM 803 C CA . ILE A 1 103 ? 6.946 15.037 25.289 1.00 61.38 103 ILE A CA 1
ATOM 804 C C . ILE A 1 103 ? 6.145 13.801 24.869 1.00 61.38 103 ILE A C 1
ATOM 806 O O . ILE A 1 103 ? 5.758 13.674 23.708 1.00 61.38 103 ILE A O 1
ATOM 810 N N . THR A 1 104 ? 5.908 12.887 25.809 1.00 56.69 104 THR A N 1
ATOM 811 C CA . THR A 1 104 ? 5.066 11.704 25.578 1.00 56.69 104 THR A CA 1
ATOM 812 C C . THR A 1 104 ? 3.723 11.925 26.276 1.00 56.69 104 THR A C 1
ATOM 814 O O . THR A 1 104 ? 3.728 12.317 27.446 1.00 56.69 104 THR A O 1
ATOM 817 N N . PRO A 1 105 ? 2.574 11.716 25.607 1.00 58.28 105 PRO A N 1
ATOM 818 C CA . PRO A 1 105 ? 1.289 11.775 26.287 1.00 58.28 105 PRO A CA 1
ATOM 819 C C . PRO A 1 105 ? 1.224 10.680 27.355 1.00 58.28 105 PRO A C 1
ATOM 821 O O . PRO A 1 105 ? 1.586 9.531 27.088 1.00 58.28 105 PRO A O 1
ATOM 824 N N . GLY A 1 106 ? 0.786 11.047 28.561 1.00 56.84 106 GLY A N 1
ATOM 825 C CA . GLY A 1 106 ? 0.580 10.112 29.659 1.00 56.84 106 GLY A CA 1
ATOM 826 C C . GLY A 1 106 ? -0.380 8.989 29.268 1.00 56.84 106 GLY A C 1
ATOM 827 O O . GLY A 1 106 ? -1.386 9.208 28.5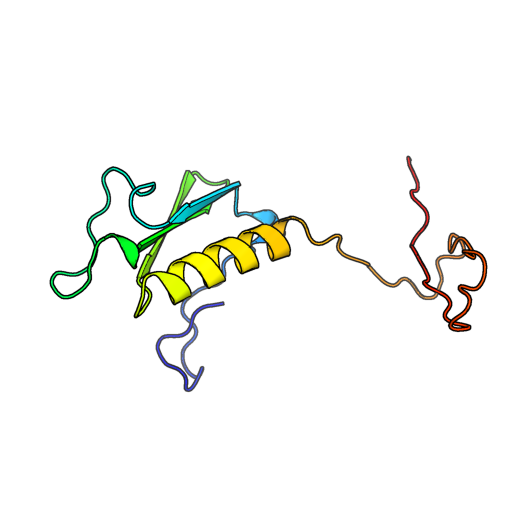93 1.00 56.84 106 GLY A O 1
ATOM 828 N N . ASN A 1 107 ? -0.044 7.764 29.672 1.00 53.78 107 ASN A N 1
ATOM 829 C CA . ASN A 1 107 ? -0.881 6.589 29.469 1.00 53.78 107 ASN A CA 1
ATOM 830 C C . ASN A 1 107 ? -2.052 6.626 30.465 1.00 53.78 107 ASN A C 1
ATOM 832 O O . ASN A 1 107 ? -1.984 5.993 31.520 1.00 53.78 107 ASN A O 1
ATOM 836 N N . ASP A 1 108 ? -3.105 7.376 30.142 1.00 46.84 108 ASP A N 1
ATOM 837 C CA . ASP A 1 108 ? -4.344 7.380 30.921 1.00 46.84 108 ASP A CA 1
ATOM 838 C C . ASP A 1 108 ? -5.073 6.042 30.703 1.00 46.84 108 ASP A C 1
ATOM 840 O O . ASP A 1 108 ? -5.734 5.814 29.689 1.00 46.84 108 ASP A O 1
ATOM 844 N N . ASN A 1 109 ? -4.890 5.110 31.642 1.00 44.94 109 ASN A N 1
ATOM 845 C CA . ASN A 1 109 ? -5.738 3.927 31.769 1.00 44.94 109 ASN A CA 1
ATOM 846 C C . ASN A 1 109 ? -7.011 4.349 32.518 1.00 44.94 109 ASN A C 1
ATOM 848 O O . ASN A 1 109 ? -7.048 4.271 33.748 1.00 44.94 109 ASN A O 1
ATOM 852 N N . GLY A 1 110 ? -8.011 4.826 31.773 1.00 35.84 110 GLY A N 1
ATOM 853 C CA . GLY A 1 110 ? -9.384 5.033 32.247 1.00 35.84 110 GLY A CA 1
ATOM 854 C C . GLY A 1 110 ? -10.282 3.858 31.897 1.00 35.84 110 GLY A C 1
ATOM 855 O O . GLY A 1 110 ? -10.314 3.497 30.699 1.00 35.84 110 GLY A O 1
#

Solvent-accessible surface area (backbone atoms only — not comparable to full-atom values): 6904 Å² total; per-residue (Å²): 110,45,44,85,50,95,84,62,82,47,80,70,51,73,71,55,50,59,86,34,51,74,46,76,34,46,20,85,68,41,73,96,65,78,51,61,96,91,48,61,52,45,12,24,31,39,36,34,31,74,88,71,51,75,47,82,46,72,45,94,35,46,68,53,19,52,50,50,48,52,52,51,55,46,56,41,67,56,77,82,81,76,85,56,98,82,59,83,54,56,52,86,54,79,69,45,101,82,74,49,74,67,84,47,80,53,87,78,88,125

Organism: Clarias magur (NCBI:txid1594786)

pLDDT: mean 83.51, std 16.87, range [35.84, 98.25]

InterPro domains:
  IPR011993 PH-like domain superfamily [G3DSA:2.30.29.30] (1-79)
  IPR039680 Pleckstrin homology domain-containing family B member 1/2 [PTHR14309] (2-84)